Protein AF-A0A2V5WHS1-F1 (afdb_monomer_lite)

pLDDT: mean 96.42, std 3.47, range [76.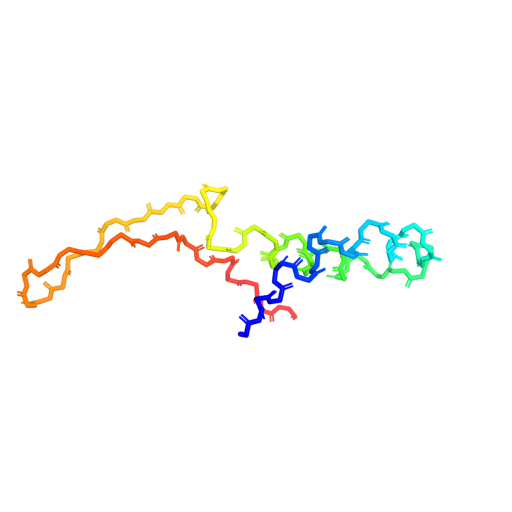5, 98.5]

Radius of gyration: 15.55 Å; chains: 1; bounding box: 39×24×41 Å

Structure (mmCIF, N/CA/C/O backbone):
data_AF-A0A2V5WHS1-F1
#
_entry.id   AF-A0A2V5WHS1-F1
#
loop_
_atom_site.group_PDB
_atom_site.id
_atom_site.type_symbol
_atom_site.label_atom_id
_atom_site.label_alt_id
_atom_site.label_comp_id
_atom_site.label_asym_id
_atom_site.label_entity_id
_atom_site.label_seq_id
_atom_site.pdbx_PDB_ins_code
_atom_site.Cartn_x
_atom_site.Cartn_y
_atom_site.Cartn_z
_atom_site.occupancy
_atom_site.B_iso_or_equiv
_atom_site.auth_seq_id
_atom_site.auth_comp_id
_atom_site.auth_asym_id
_atom_site.auth_atom_id
_atom_site.pdbx_PDB_model_num
ATOM 1 N N . MET A 1 1 ? 1.904 -18.841 7.309 1.00 76.50 1 MET A N 1
ATOM 2 C CA . MET A 1 1 ? 1.527 -18.334 5.968 1.00 76.50 1 MET A CA 1
ATOM 3 C C . MET A 1 1 ? 2.113 -16.934 5.819 1.00 76.50 1 MET A C 1
ATOM 5 O O . MET A 1 1 ? 1.971 -16.161 6.756 1.00 76.50 1 MET A O 1
ATOM 9 N N . ILE A 1 2 ? 2.823 -16.625 4.728 1.00 92.69 2 ILE A N 1
ATOM 10 C CA . ILE A 1 2 ? 3.415 -15.290 4.496 1.00 92.69 2 ILE A CA 1
ATOM 11 C C . ILE A 1 2 ? 2.478 -14.427 3.645 1.00 92.69 2 ILE A C 1
ATOM 13 O O . ILE A 1 2 ? 1.819 -14.942 2.744 1.00 92.69 2 ILE A O 1
ATOM 17 N N . ALA A 1 3 ? 2.408 -13.124 3.925 1.00 94.50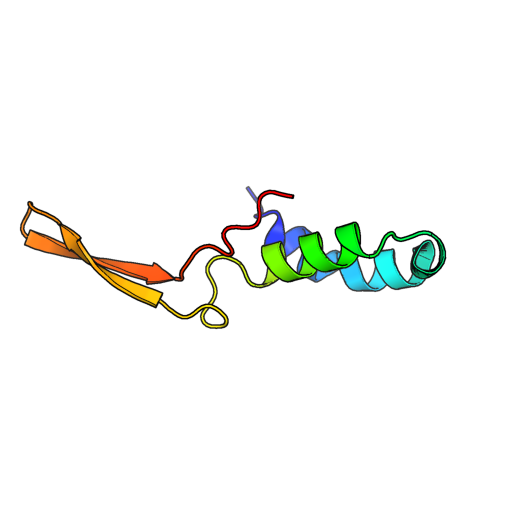 3 ALA A N 1
ATOM 18 C CA . ALA A 1 3 ? 1.595 -12.197 3.141 1.00 94.50 3 ALA A CA 1
ATOM 19 C C . ALA A 1 3 ? 2.256 -11.888 1.787 1.00 94.50 3 ALA A C 1
ATOM 21 O O . ALA A 1 3 ? 3.474 -11.741 1.706 1.00 94.50 3 ALA A O 1
ATOM 22 N N . LEU A 1 4 ? 1.459 -11.691 0.733 1.00 95.44 4 LEU A N 1
ATOM 23 C CA . LEU A 1 4 ? 1.974 -11.326 -0.594 1.00 95.44 4 LEU A CA 1
ATOM 24 C C . LEU A 1 4 ? 2.811 -10.038 -0.568 1.00 95.44 4 LEU A C 1
ATOM 26 O O . LEU A 1 4 ? 3.859 -9.967 -1.205 1.00 95.44 4 LEU A O 1
ATOM 30 N N . ALA A 1 5 ? 2.385 -9.037 0.208 1.00 96.75 5 ALA A N 1
ATOM 31 C CA . ALA A 1 5 ? 3.137 -7.796 0.373 1.00 96.75 5 ALA A CA 1
ATOM 32 C C . ALA A 1 5 ? 4.552 -8.041 0.926 1.00 96.75 5 ALA A C 1
ATOM 34 O O . ALA A 1 5 ? 5.485 -7.359 0.519 1.00 96.75 5 ALA A O 1
ATOM 35 N N . GLU A 1 6 ? 4.730 -9.038 1.798 1.00 97.38 6 GLU A N 1
ATOM 36 C CA . GLU A 1 6 ? 6.042 -9.395 2.346 1.00 97.38 6 GLU A CA 1
ATOM 37 C C . GLU A 1 6 ? 6.937 -10.057 1.293 1.00 97.38 6 GLU A C 1
ATOM 39 O O . GLU A 1 6 ? 8.110 -9.707 1.161 1.00 97.38 6 GLU A O 1
ATOM 44 N N . VAL A 1 7 ? 6.370 -10.951 0.478 1.00 98.06 7 VAL A N 1
ATOM 45 C CA . VAL A 1 7 ? 7.084 -11.556 -0.658 1.00 98.06 7 VAL A CA 1
ATOM 46 C C . VAL A 1 7 ? 7.567 -10.472 -1.620 1.00 98.06 7 VAL A C 1
ATOM 48 O O . VAL A 1 7 ? 8.733 -10.462 -2.016 1.00 98.06 7 VAL A O 1
ATOM 51 N N . LEU A 1 8 ? 6.690 -9.528 -1.968 1.00 98.00 8 LEU A N 1
ATOM 52 C CA . LEU A 1 8 ? 7.025 -8.438 -2.877 1.00 98.00 8 LEU A CA 1
ATOM 53 C C . LEU A 1 8 ? 8.079 -7.507 -2.278 1.00 98.00 8 LEU A C 1
ATOM 55 O O . LEU A 1 8 ? 9.055 -7.222 -2.958 1.00 98.00 8 LEU A O 1
ATOM 59 N N . ARG A 1 9 ? 7.972 -7.096 -1.009 1.00 97.25 9 ARG A N 1
ATOM 60 C CA . ARG A 1 9 ? 9.014 -6.268 -0.368 1.00 97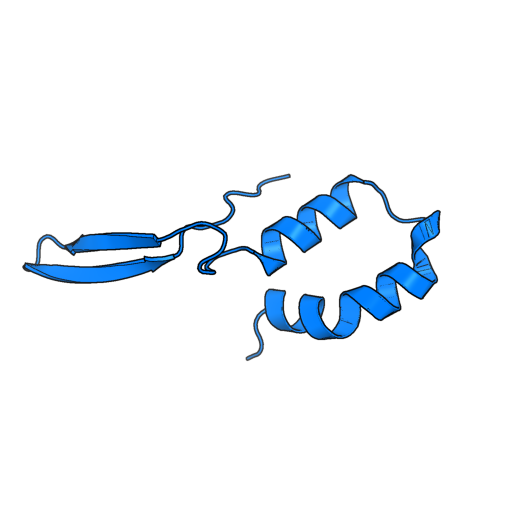.25 9 ARG A CA 1
ATOM 61 C C . ARG A 1 9 ? 10.392 -6.921 -0.433 1.00 97.25 9 ARG A C 1
ATOM 63 O O . ARG A 1 9 ? 11.372 -6.240 -0.717 1.00 97.25 9 ARG A O 1
ATOM 70 N N . ARG A 1 10 ? 10.462 -8.235 -0.206 1.00 98.06 10 ARG A N 1
ATOM 71 C CA . ARG A 1 10 ? 11.727 -8.976 -0.189 1.00 98.06 10 ARG A CA 1
ATOM 72 C C . ARG A 1 10 ? 12.329 -9.184 -1.577 1.00 98.06 10 ARG A C 1
ATOM 74 O O . ARG A 1 10 ? 13.544 -9.115 -1.724 1.00 98.06 10 ARG A O 1
ATOM 81 N N . HIS A 1 11 ? 11.504 -9.474 -2.580 1.00 98.25 11 HIS A N 1
ATOM 82 C CA . HIS A 1 11 ? 11.991 -9.972 -3.870 1.00 98.25 11 HIS A CA 1
ATOM 83 C C . HIS A 1 11 ? 11.783 -9.009 -5.043 1.00 98.25 11 HIS A C 1
ATOM 85 O O . HIS A 1 11 ? 12.464 -9.150 -6.061 1.00 98.25 11 HIS A O 1
ATOM 91 N N . TRP A 1 12 ? 10.893 -8.020 -4.920 1.00 98.19 12 TRP A N 1
ATOM 92 C CA . TRP A 1 12 ? 10.603 -7.069 -5.993 1.00 98.19 12 TRP A CA 1
ATOM 93 C C . TRP A 1 12 ? 11.836 -6.302 -6.480 1.00 98.19 12 TRP A C 1
ATOM 95 O O . TRP A 1 12 ? 12.014 -6.269 -7.694 1.00 98.19 12 TRP A O 1
ATOM 105 N N . PRO A 1 13 ? 12.730 -5.760 -5.625 1.00 98.25 13 PRO A N 1
ATOM 106 C CA . PRO A 1 13 ? 13.884 -5.005 -6.120 1.00 98.25 13 PRO A CA 1
ATOM 107 C C . PRO A 1 13 ? 14.786 -5.826 -7.054 1.00 98.25 13 PRO A C 1
ATOM 109 O O . PRO A 1 13 ? 15.191 -5.351 -8.112 1.00 98.25 13 PRO A O 1
ATOM 112 N N . ALA A 1 14 ? 15.044 -7.094 -6.713 1.00 98.50 14 ALA A N 1
ATOM 113 C CA . ALA A 1 14 ? 15.829 -7.996 -7.556 1.00 98.50 14 ALA A CA 1
ATOM 114 C C . ALA A 1 14 ? 15.081 -8.383 -8.844 1.00 98.50 14 ALA A C 1
ATOM 116 O O . ALA A 1 14 ? 15.677 -8.457 -9.920 1.00 98.50 14 ALA A O 1
ATOM 117 N N . TYR A 1 15 ? 13.769 -8.611 -8.748 1.00 98.12 15 TYR A N 1
ATOM 118 C CA . TYR A 1 15 ? 12.924 -8.922 -9.898 1.00 98.12 15 TYR A CA 1
ATOM 119 C C . TYR A 1 15 ? 12.846 -7.747 -10.884 1.00 98.12 15 TYR A C 1
ATOM 121 O O . TYR A 1 15 ? 13.018 -7.934 -12.088 1.00 98.12 15 TYR A O 1
ATOM 129 N N . GLU A 1 16 ? 12.650 -6.529 -10.381 1.00 97.81 16 GLU A N 1
ATOM 130 C CA . GLU A 1 16 ? 12.647 -5.303 -11.174 1.00 97.81 16 GLU A CA 1
ATOM 131 C C . GLU A 1 16 ? 14.022 -5.021 -11.782 1.00 97.81 16 GLU A C 1
ATOM 133 O O . GLU A 1 16 ? 14.093 -4.699 -12.965 1.00 97.81 16 GLU A O 1
ATOM 138 N N . GLY A 1 17 ? 15.115 -5.240 -11.047 1.00 98.06 17 GLY A N 1
ATOM 139 C CA . GLY A 1 17 ? 16.467 -5.138 -11.602 1.00 98.06 17 GLY A CA 1
ATOM 140 C C . GLY A 1 17 ? 16.705 -6.103 -12.770 1.00 98.06 17 GLY A C 1
ATOM 141 O O . GLY A 1 17 ? 17.284 -5.721 -13.783 1.00 98.06 17 GLY A O 1
ATOM 142 N N . LYS A 1 18 ? 16.207 -7.343 -12.672 1.00 98.25 18 LYS A N 1
ATOM 143 C CA . LYS A 1 18 ? 16.383 -8.370 -13.712 1.00 98.25 18 LYS A CA 1
ATOM 144 C C . LYS A 1 18 ? 15.471 -8.177 -14.926 1.00 98.25 18 LYS A C 1
ATOM 146 O O . LYS A 1 18 ? 15.880 -8.464 -16.049 1.00 98.25 18 LYS A O 1
ATOM 151 N N . PHE A 1 19 ? 14.228 -7.746 -14.716 1.00 97.50 19 PHE A N 1
ATOM 152 C CA . PHE A 1 19 ? 13.193 -7.732 -15.757 1.00 97.50 19 PHE A CA 1
ATOM 153 C C . PHE A 1 19 ? 12.672 -6.336 -16.110 1.00 97.50 19 PHE A C 1
ATOM 155 O O . PHE A 1 19 ? 11.762 -6.226 -16.929 1.00 97.50 19 PHE A O 1
ATOM 162 N N . GLY A 1 20 ? 13.242 -5.271 -15.543 1.00 96.75 20 GLY A N 1
ATOM 163 C CA . GLY A 1 20 ? 12.712 -3.905 -15.578 1.00 96.75 20 GLY A CA 1
ATOM 164 C C . GLY A 1 20 ? 12.325 -3.380 -16.959 1.00 96.75 20 GLY A C 1
ATOM 165 O O . GLY A 1 20 ? 11.280 -2.746 -17.086 1.00 96.75 20 GLY A O 1
ATOM 166 N N . ALA A 1 21 ? 13.102 -3.699 -17.998 1.00 96.94 21 ALA A N 1
ATOM 167 C CA . ALA A 1 21 ? 12.824 -3.290 -19.379 1.00 96.94 21 ALA A CA 1
ATOM 168 C C . ALA A 1 21 ? 11.557 -3.933 -19.981 1.00 96.94 21 ALA A C 1
ATOM 170 O O . ALA A 1 21 ? 10.986 -3.408 -20.931 1.00 96.94 21 ALA A O 1
ATOM 171 N N . ARG A 1 22 ? 11.111 -5.069 -19.435 1.00 97.25 22 ARG A N 1
ATOM 172 C CA . ARG A 1 22 ? 9.937 -5.831 -19.893 1.00 97.25 22 ARG A CA 1
ATOM 173 C C . ARG A 1 22 ? 8.712 -5.621 -19.003 1.00 97.25 22 ARG A C 1
ATOM 175 O O . ARG A 1 22 ? 7.657 -6.191 -19.277 1.00 97.25 22 ARG A O 1
ATOM 182 N N . LEU A 1 23 ? 8.843 -4.863 -17.914 1.00 97.38 23 LEU A N 1
ATOM 183 C CA . LEU A 1 23 ? 7.743 -4.635 -16.987 1.00 97.38 23 LEU A CA 1
ATOM 184 C C . LEU A 1 23 ? 6.806 -3.554 -17.509 1.00 97.38 23 LEU A C 1
ATOM 186 O O . LEU A 1 23 ? 7.214 -2.424 -17.774 1.00 97.38 23 LEU A O 1
ATOM 190 N N . LEU A 1 24 ? 5.522 -3.899 -17.581 1.00 97.44 24 LEU A N 1
ATOM 191 C CA . LEU A 1 24 ? 4.473 -2.938 -17.877 1.00 97.44 24 LEU A CA 1
ATOM 192 C C . LEU A 1 24 ? 4.317 -1.948 -16.710 1.00 97.44 24 LEU A C 1
ATOM 194 O O . LEU A 1 24 ? 4.441 -2.345 -15.544 1.00 97.44 24 LEU A O 1
ATOM 198 N N . PRO A 1 25 ? 3.948 -0.683 -16.980 1.00 96.81 25 PRO A N 1
ATOM 199 C CA . PRO A 1 25 ? 3.637 0.280 -15.926 1.00 96.81 25 PRO A CA 1
ATOM 200 C C . PRO A 1 25 ? 2.562 -0.217 -14.946 1.00 96.81 25 PRO A C 1
ATOM 202 O O . PRO A 1 25 ? 2.626 0.082 -13.754 1.00 96.81 25 PRO A O 1
ATOM 205 N N . SER A 1 26 ? 1.599 -1.019 -15.416 1.00 97.19 26 SER A N 1
ATOM 206 C CA . SER A 1 26 ? 0.567 -1.638 -14.574 1.00 97.19 26 SER A CA 1
ATOM 207 C C . SER A 1 26 ? 1.150 -2.555 -13.498 1.00 97.19 26 SER A C 1
ATOM 209 O O . SER A 1 26 ? 0.690 -2.496 -12.363 1.00 97.19 26 SER A O 1
ATOM 211 N N . HIS A 1 27 ? 2.198 -3.328 -13.805 1.00 96.75 27 HIS A N 1
ATOM 212 C CA . HIS A 1 27 ? 2.842 -4.216 -12.832 1.00 96.75 27 HIS A CA 1
ATOM 213 C C . HIS A 1 27 ? 3.486 -3.419 -11.697 1.00 96.75 27 HIS A C 1
ATOM 215 O O . HIS A 1 27 ? 3.292 -3.744 -10.528 1.00 96.75 27 HIS A O 1
ATOM 221 N N . ARG A 1 28 ? 4.194 -2.329 -12.026 1.00 97.38 28 ARG A N 1
ATOM 222 C CA . ARG A 1 28 ? 4.795 -1.442 -11.017 1.00 97.38 28 ARG A CA 1
ATOM 223 C C . ARG A 1 28 ? 3.733 -0.830 -10.108 1.00 97.38 28 ARG A C 1
ATOM 225 O O . ARG A 1 28 ? 3.888 -0.834 -8.890 1.00 97.38 28 ARG A O 1
ATOM 232 N N . ARG A 1 29 ? 2.627 -0.352 -10.692 1.00 97.56 29 ARG A N 1
ATOM 233 C CA . ARG A 1 29 ? 1.497 0.201 -9.926 1.00 97.56 29 ARG A CA 1
ATOM 234 C C . ARG A 1 29 ? 0.863 -0.842 -9.010 1.00 97.56 29 ARG A C 1
ATOM 236 O O . ARG A 1 29 ? 0.584 -0.521 -7.859 1.00 97.56 29 ARG A O 1
ATOM 243 N N . ALA A 1 30 ? 0.672 -2.067 -9.495 1.00 97.69 30 ALA A N 1
ATOM 244 C CA . ALA A 1 30 ? 0.120 -3.154 -8.695 1.00 97.69 30 ALA A CA 1
ATOM 245 C C . ALA A 1 30 ? 1.022 -3.475 -7.496 1.00 97.69 30 ALA A C 1
ATOM 247 O O . ALA A 1 30 ? 0.543 -3.527 -6.365 1.00 97.69 30 ALA A O 1
ATOM 248 N N . VAL A 1 31 ? 2.335 -3.606 -7.708 1.00 98.00 31 VAL A N 1
ATOM 249 C CA . VAL A 1 31 ? 3.275 -3.876 -6.611 1.00 98.00 31 VAL A CA 1
ATOM 250 C C . VAL A 1 31 ? 3.317 -2.733 -5.605 1.00 98.00 31 VAL A C 1
ATOM 252 O O . VAL A 1 31 ? 3.210 -2.992 -4.407 1.00 98.00 31 VAL A O 1
ATOM 255 N N . ALA A 1 32 ? 3.391 -1.483 -6.065 1.00 97.94 32 ALA A N 1
ATOM 256 C CA . ALA A 1 32 ? 3.344 -0.324 -5.178 1.00 97.94 32 ALA A CA 1
ATOM 257 C C . ALA A 1 32 ? 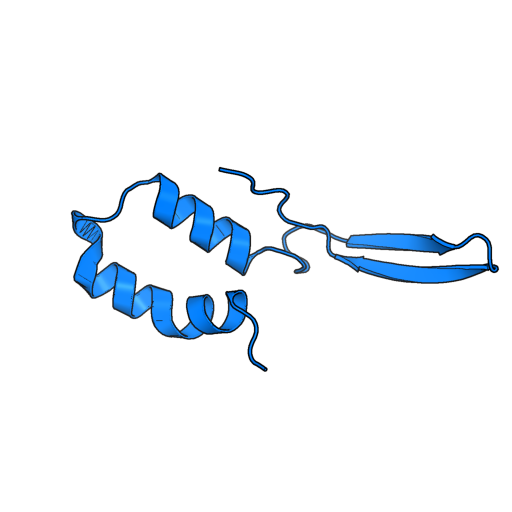2.055 -0.308 -4.334 1.00 97.94 32 ALA A C 1
ATOM 259 O O . ALA A 1 32 ? 2.110 -0.137 -3.116 1.00 97.94 32 ALA A O 1
ATOM 260 N N . ALA A 1 33 ? 0.899 -0.568 -4.953 1.00 98.25 33 ALA A N 1
ATOM 261 C CA . ALA A 1 33 ? -0.377 -0.628 -4.250 1.00 98.25 33 ALA A CA 1
ATOM 262 C C . ALA A 1 33 ? -0.421 -1.757 -3.209 1.00 98.25 33 ALA A C 1
ATOM 264 O O . ALA A 1 33 ? -0.840 -1.525 -2.075 1.00 98.25 33 ALA A O 1
ATOM 265 N N . ILE A 1 34 ? 0.041 -2.962 -3.560 1.00 97.50 34 ILE A N 1
ATOM 266 C CA . ILE A 1 34 ? 0.059 -4.116 -2.649 1.00 97.50 34 ILE A CA 1
ATOM 267 C C . ILE A 1 34 ? 0.996 -3.864 -1.464 1.00 97.50 34 ILE A C 1
ATOM 269 O O . ILE A 1 34 ? 0.621 -4.142 -0.326 1.00 97.50 34 ILE A O 1
ATOM 273 N N . VAL A 1 35 ? 2.190 -3.315 -1.704 1.00 97.81 35 VAL A N 1
ATOM 274 C CA . VAL A 1 35 ? 3.188 -3.049 -0.654 1.00 97.81 35 VAL A CA 1
ATOM 275 C C . VAL A 1 35 ? 2.704 -1.989 0.343 1.00 97.81 35 VAL A C 1
ATOM 277 O O . VAL A 1 35 ? 2.981 -2.127 1.539 1.00 97.81 35 VAL A O 1
ATOM 280 N N . CYS A 1 36 ? 1.952 -0.986 -0.121 1.00 97.69 36 CYS A N 1
ATOM 281 C CA . CYS A 1 36 ? 1.354 0.060 0.716 1.00 97.69 36 CYS A CA 1
ATOM 282 C C . CYS A 1 36 ? 0.006 -0.340 1.347 1.00 97.69 36 CYS A C 1
ATOM 284 O O . CYS A 1 36 ? -0.450 0.311 2.289 1.00 97.69 36 CYS A O 1
ATOM 286 N N . CYS A 1 37 ? -0.649 -1.393 0.854 1.00 97.19 37 CYS A N 1
ATOM 287 C CA . CYS A 1 37 ? -1.965 -1.821 1.323 1.00 97.19 37 CYS A CA 1
ATOM 288 C C . CYS A 1 37 ? -1.949 -2.187 2.815 1.00 97.19 37 CYS A C 1
ATOM 290 O O . CYS A 1 37 ? -1.093 -2.958 3.250 1.00 97.19 37 CYS A O 1
ATOM 292 N N . ARG A 1 38 ? -2.930 -1.685 3.584 1.00 96.31 38 ARG A N 1
ATOM 293 C CA . ARG A 1 38 ? -3.061 -1.937 5.031 1.00 96.31 38 ARG A CA 1
ATOM 294 C C . ARG A 1 38 ? -1.814 -1.529 5.832 1.00 96.31 38 ARG A C 1
ATOM 296 O O . ARG A 1 38 ? -1.450 -2.194 6.797 1.00 96.31 38 ARG A O 1
ATOM 303 N N . THR A 1 39 ? -1.176 -0.427 5.445 1.00 96.88 39 THR A N 1
ATOM 304 C CA . THR A 1 39 ? -0.050 0.181 6.171 1.00 96.88 39 THR A CA 1
ATOM 305 C C . THR A 1 39 ? -0.378 1.626 6.567 1.00 96.88 39 THR A C 1
ATOM 307 O O . THR A 1 39 ? -1.299 2.209 5.986 1.00 96.88 39 THR A O 1
ATOM 310 N N . PRO A 1 40 ? 0.392 2.250 7.482 1.00 97.69 40 PRO A N 1
ATOM 311 C CA . PRO A 1 40 ? 0.220 3.665 7.821 1.00 97.69 40 PRO A CA 1
ATOM 312 C C . PRO A 1 40 ? 0.280 4.618 6.622 1.00 97.69 40 PRO A C 1
ATOM 314 O O . PRO A 1 40 ? -0.310 5.691 6.680 1.00 97.69 40 PRO A O 1
ATOM 317 N N . ALA A 1 41 ? 0.948 4.228 5.530 1.00 97.31 41 ALA A N 1
ATOM 318 C CA . ALA A 1 41 ? 1.073 5.047 4.325 1.00 97.31 41 ALA A CA 1
ATOM 319 C C . ALA A 1 41 ? -0.281 5.399 3.685 1.00 97.31 41 ALA A C 1
ATOM 321 O O . ALA A 1 41 ? -0.379 6.395 2.976 1.00 97.31 41 ALA A O 1
ATOM 322 N N . LEU A 1 42 ? -1.319 4.594 3.930 1.00 97.38 42 LEU A N 1
ATOM 323 C CA . LEU A 1 42 ? -2.676 4.847 3.441 1.00 97.38 42 LEU A CA 1
ATOM 324 C C . LEU A 1 42 ? -3.606 5.406 4.520 1.00 97.38 42 LEU A C 1
ATOM 326 O O . LEU A 1 42 ? -4.802 5.513 4.276 1.00 97.38 42 LEU A O 1
ATOM 330 N N . GLY A 1 43 ? -3.082 5.742 5.701 1.00 97.88 43 GLY A N 1
ATOM 331 C CA . GLY A 1 43 ? -3.875 6.115 6.866 1.00 97.88 43 GLY A CA 1
ATOM 332 C C . GLY A 1 43 ? -4.624 4.933 7.487 1.00 97.88 43 GLY A C 1
ATOM 333 O O . GLY A 1 43 ? -4.502 3.774 7.076 1.00 97.88 43 GLY A O 1
ATOM 334 N N . GLY A 1 44 ? -5.416 5.229 8.509 1.00 97.38 44 GLY A N 1
ATOM 335 C CA . GLY A 1 44 ? -6.255 4.248 9.179 1.00 97.38 44 GLY A CA 1
ATOM 336 C C . GLY A 1 44 ? -7.401 4.904 9.925 1.00 97.38 44 GLY A C 1
ATOM 337 O O . GLY A 1 44 ? -7.428 6.118 10.117 1.00 97.38 44 GLY A O 1
ATOM 338 N N . GLN A 1 45 ? -8.343 4.077 10.352 1.00 97.62 45 GLN A N 1
ATOM 339 C CA . GLN A 1 45 ? -9.574 4.520 10.981 1.00 97.62 45 GLN A CA 1
ATOM 340 C C . GLN A 1 45 ? -9.901 3.641 12.183 1.00 97.62 45 GLN A C 1
ATOM 342 O O . GLN A 1 45 ? -9.697 2.424 12.161 1.00 97.62 45 GLN A O 1
ATOM 347 N N . LEU A 1 46 ? -10.417 4.280 13.233 1.00 97.75 46 LEU A N 1
ATOM 348 C CA . LEU A 1 46 ? -11.041 3.607 14.361 1.00 97.75 46 LEU A CA 1
ATOM 349 C C . LEU A 1 46 ? -12.525 3.403 14.043 1.00 97.75 46 LEU A C 1
ATOM 351 O O . LEU A 1 46 ? -13.284 4.362 13.921 1.00 97.75 46 LEU A O 1
ATOM 355 N N . PHE A 1 47 ? -12.926 2.152 13.885 1.00 95.94 47 PHE A N 1
ATOM 356 C CA . PHE A 1 47 ? -14.302 1.744 13.648 1.00 95.94 47 PHE A CA 1
ATOM 357 C C . PHE A 1 47 ? -14.969 1.430 14.978 1.00 95.94 47 PHE A C 1
ATOM 359 O O . PHE A 1 47 ? -14.364 0.785 15.833 1.00 95.94 47 PHE A O 1
ATOM 366 N N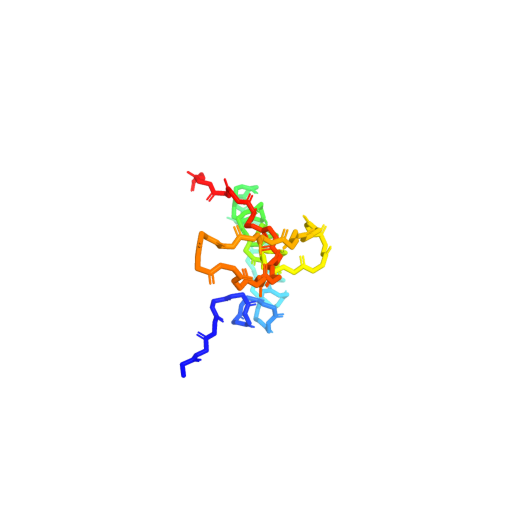 . ARG A 1 48 ? -16.221 1.850 15.142 1.00 97.00 48 ARG A N 1
ATOM 367 C CA . ARG A 1 48 ? -17.072 1.422 16.251 1.00 97.00 48 ARG A CA 1
ATOM 368 C C . ARG A 1 48 ? -18.051 0.382 15.723 1.00 97.00 48 ARG A C 1
ATOM 370 O O . ARG A 1 48 ? -18.781 0.664 14.781 1.00 97.00 48 ARG A O 1
ATOM 377 N N . CYS A 1 49 ? -18.027 -0.805 16.309 1.00 94.94 49 CYS A N 1
ATOM 378 C CA . CYS A 1 49 ? -18.978 -1.869 16.029 1.00 94.94 49 CYS A CA 1
ATOM 379 C C . CYS A 1 49 ? -20.276 -1.638 16.812 1.00 94.94 49 CYS A C 1
ATOM 381 O O . CYS A 1 49 ? -20.258 -1.050 17.898 1.00 94.94 49 CYS A O 1
ATOM 383 N N . ASP A 1 50 ? -21.384 -2.174 16.309 1.00 95.56 50 ASP A N 1
ATOM 384 C CA . ASP A 1 50 ? -22.689 -2.121 16.974 1.00 95.56 50 ASP A CA 1
ATOM 385 C C . ASP A 1 50 ? -22.700 -2.872 18.317 1.00 95.56 50 ASP A C 1
ATOM 387 O O . ASP A 1 50 ? -23.479 -2.544 19.207 1.00 95.56 50 ASP A O 1
ATOM 391 N N . CYS A 1 51 ? -21.772 -3.814 18.530 1.00 95.56 51 CYS A N 1
ATOM 392 C CA . CYS A 1 51 ? -21.554 -4.447 19.837 1.00 95.56 51 CYS A CA 1
ATOM 393 C C . CYS A 1 51 ? -20.821 -3.544 20.853 1.00 95.56 51 CYS A C 1
ATOM 395 O O . CYS A 1 51 ? -20.512 -3.980 21.960 1.00 95.56 51 CYS A O 1
ATOM 397 N N . GLY A 1 52 ? -20.498 -2.300 20.483 1.00 95.62 52 GLY A N 1
ATOM 398 C CA . GLY A 1 52 ? -19.795 -1.330 21.323 1.00 95.62 52 GLY A CA 1
ATOM 399 C C . GLY A 1 52 ? -18.268 -1.441 21.301 1.00 95.62 52 GLY A C 1
ATOM 400 O O . GLY A 1 52 ? -17.600 -0.595 21.892 1.00 95.62 52 GLY A O 1
ATOM 401 N N . GLN A 1 53 ? -17.701 -2.435 20.611 1.00 97.44 53 GLN A N 1
ATOM 402 C CA . GLN A 1 53 ? -16.251 -2.592 20.472 1.00 97.44 53 GLN A CA 1
ATOM 403 C C . GLN A 1 53 ? -15.658 -1.605 19.466 1.00 97.44 53 GLN A C 1
ATOM 405 O O . GLN A 1 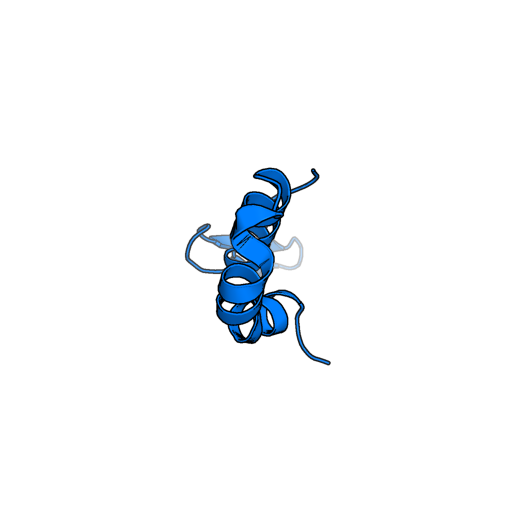53 ? -16.294 -1.238 18.476 1.00 97.44 53 GLN A O 1
ATOM 410 N N . PHE A 1 54 ? -14.408 -1.210 19.702 1.00 97.44 54 PHE A N 1
ATOM 411 C CA . PHE A 1 54 ? -13.639 -0.395 18.771 1.00 97.44 54 PHE A CA 1
ATOM 412 C C . PHE A 1 54 ? -12.571 -1.239 18.078 1.00 97.44 54 PHE A C 1
ATOM 414 O O . PHE A 1 54 ? -11.854 -2.003 18.723 1.00 97.44 54 PHE A O 1
ATOM 421 N N . HIS A 1 55 ? -12.433 -1.065 16.767 1.00 95.62 55 HIS A N 1
ATOM 422 C CA . HIS A 1 55 ? -11.442 -1.758 15.952 1.00 95.62 55 HIS A CA 1
ATOM 423 C C . HIS A 1 55 ? -10.673 -0.742 15.124 1.00 95.62 55 HIS A C 1
ATOM 425 O O . HIS A 1 55 ? -11.257 -0.028 14.315 1.00 95.62 55 HIS A O 1
ATOM 431 N N . PHE A 1 56 ? -9.360 -0.671 15.308 1.00 96.88 56 PHE A N 1
ATOM 432 C CA . PHE A 1 56 ? -8.513 0.118 14.424 1.00 96.88 56 PHE A CA 1
ATOM 433 C C . PHE A 1 56 ? -8.095 -0.723 13.218 1.00 96.88 56 PHE A C 1
ATOM 435 O O . PHE A 1 56 ? -7.662 -1.865 13.377 1.00 96.88 56 PHE A O 1
ATOM 442 N N . ALA A 1 57 ? -8.174 -0.154 12.018 1.00 96.75 57 ALA A N 1
ATOM 443 C CA . ALA A 1 57 ? -7.603 -0.770 10.828 1.00 96.75 57 ALA A CA 1
ATOM 444 C C . ALA A 1 57 ? -7.000 0.273 9.884 1.00 96.75 57 ALA A C 1
ATOM 446 O O . ALA A 1 57 ? -7.581 1.332 9.648 1.00 96.75 57 ALA A O 1
ATOM 447 N N . TYR A 1 58 ? -5.861 -0.070 9.278 1.00 98.06 58 TYR A N 1
ATOM 448 C CA . TYR A 1 58 ? -5.325 0.680 8.144 1.00 98.06 58 TYR A CA 1
ATOM 449 C C . TYR A 1 58 ? -6.203 0.496 6.905 1.00 98.06 58 TYR A C 1
ATOM 451 O O . TYR A 1 58 ? -6.791 -0.574 6.699 1.00 98.06 58 TYR A O 1
ATOM 459 N N . HIS A 1 59 ? -6.269 1.515 6.053 1.00 97.62 59 HIS A N 1
ATOM 460 C CA . HIS A 1 59 ? -7.073 1.467 4.835 1.00 97.62 59 HIS A CA 1
ATOM 461 C C . HIS A 1 59 ? -6.502 0.478 3.803 1.00 97.62 59 HIS A C 1
ATOM 463 O O . HIS A 1 59 ? -5.293 0.242 3.709 1.00 97.62 59 HIS A O 1
ATOM 469 N N . SER A 1 60 ? -7.389 -0.150 3.029 1.00 96.12 60 SER A N 1
ATOM 470 C CA . SER A 1 60 ? -6.995 -0.934 1.857 1.00 96.12 60 SER A CA 1
ATOM 471 C C . SER A 1 60 ? -6.579 -0.008 0.718 1.00 96.12 60 SER A C 1
ATOM 473 O O . SER A 1 60 ? -7.139 1.070 0.550 1.00 96.12 60 SER A O 1
ATOM 475 N N . CYS A 1 61 ? -5.651 -0.460 -0.126 1.00 96.94 61 CYS A N 1
ATOM 476 C CA . CYS A 1 61 ? -5.250 0.285 -1.323 1.00 96.94 61 CYS A CA 1
ATOM 477 C C . CYS A 1 61 ? -6.360 0.412 -2.379 1.00 96.94 61 CYS A C 1
ATOM 479 O O . CYS A 1 61 ? -6.207 1.182 -3.320 1.00 96.94 61 CYS A O 1
ATOM 481 N N . ASN A 1 62 ? -7.451 -0.357 -2.256 1.00 95.56 62 ASN A N 1
ATOM 482 C CA . ASN A 1 62 ? -8.572 -0.402 -3.203 1.00 95.56 62 ASN A CA 1
ATOM 483 C C . ASN A 1 62 ? -8.149 -0.630 -4.669 1.00 95.56 62 ASN A C 1
ATOM 485 O O . ASN A 1 62 ? -8.897 -0.301 -5.587 1.00 95.56 62 ASN A O 1
ATOM 489 N N . HIS A 1 63 ? -6.968 -1.217 -4.893 1.00 94.94 63 HIS A N 1
ATOM 490 C CA . HIS A 1 63 ? -6.470 -1.541 -6.224 1.00 94.94 63 HIS A CA 1
ATOM 491 C C . HIS A 1 63 ? -7.257 -2.717 -6.815 1.00 94.94 63 HIS A C 1
ATOM 493 O O . HIS A 1 63 ? -7.377 -3.761 -6.175 1.00 94.94 63 HIS A O 1
ATOM 499 N N . ARG A 1 64 ? -7.817 -2.527 -8.014 1.00 91.69 64 ARG A N 1
ATOM 500 C CA . ARG A 1 64 ? -8.709 -3.481 -8.706 1.00 91.69 64 ARG A CA 1
ATOM 501 C C . ARG A 1 64 ? -8.382 -3.648 -10.199 1.00 91.69 64 ARG A C 1
ATOM 503 O O . ARG A 1 64 ? -9.237 -4.107 -10.948 1.00 91.69 64 ARG A O 1
ATOM 510 N N . ALA A 1 65 ? -7.211 -3.170 -10.623 1.00 80.25 65 ALA A N 1
ATOM 511 C CA . ALA A 1 65 ? -6.766 -3.260 -12.013 1.00 80.25 65 ALA A CA 1
ATOM 512 C C . ALA A 1 65 ? -6.329 -4.682 -12.386 1.00 80.25 65 ALA A C 1
ATOM 514 O O . ALA A 1 65 ? -6.031 -5.467 -11.455 1.00 80.25 65 ALA A O 1
#

Foldseek 3Di:
DDAPLVVCVVCVVVVCVVCVVPDDPVVVVVNVQSVCAFHCVQPWDWDQDPVRDTDITRHGSPDDD

Sequence (65 aa):
MIALAEVLRRHWPAYEGKFGARLLPSHRRAVAAIVCCRTPALGGQLFRCDCGQFHFAYHSCNHRA

Secondary structure (DSSP, 8-state):
---HHHHHHHHHHHHHHHHGGG--HHHHHHHHHHHHTTSGGG-EEEEEPTTS-EEEEEPP-----